Protein AF-A0A7J3Z9X5-F1 (afdb_monomer_lite)

Secondary structure (DSSP, 8-state):
--HHHHHHHHHHHHTT-TTS--HHHHGGGHHHHHHHS------HHHHHHHHHHHHHTT-GGGS-HHHHHHHHHHHHHHHTT-----HHHHHHHHHHHHHHHTTSHHHHHHHHHHHHHHHTT-----HHHHHHHHHHHHHS-GGG---

Radius of gyration: 16.47 Å; chains: 1; bounding box: 34×30×47 Å

Sequence (147 aa):
MNIISLASSLATSIVPNITKINIDAVRDLFPYLLSVMRIERIDQVFIKRLAKKAMRLGVWAKLDPFERSLIYVLRDFLKRAYKVVSRELHTIIAKIYAKVEMYSLRGRAILIGIMVKVRSCRELGTLEELLIEGLQFMNRPIPYRVI

pLDDT: mean 79.19, std 16.63, range [36.47, 96.0]

Structure (mmCIF, N/CA/C/O backbone):
data_AF-A0A7J3Z9X5-F1
#
_entry.id   AF-A0A7J3Z9X5-F1
#
loop_
_atom_site.group_PDB
_atom_site.id
_atom_site.type_symbol
_atom_site.label_atom_id
_atom_site.label_alt_id
_atom_site.label_comp_id
_atom_site.label_asym_id
_atom_site.label_entity_id
_atom_site.label_seq_id
_atom_site.pdbx_PDB_ins_code
_atom_site.Cartn_x
_atom_site.Cartn_y
_atom_site.Cartn_z
_atom_site.occupancy
_atom_site.B_iso_or_equiv
_atom_site.auth_seq_id
_atom_site.auth_comp_id
_atom_site.auth_asym_id
_atom_site.auth_atom_id
_atom_site.pdbx_PDB_model_num
ATOM 1 N N . MET A 1 1 ? -2.944 -16.945 -21.063 1.00 38.22 1 MET A N 1
ATOM 2 C CA . MET A 1 1 ? -3.416 -15.543 -21.150 1.00 38.22 1 MET A CA 1
ATOM 3 C C . MET A 1 1 ? -2.190 -14.658 -21.357 1.00 38.22 1 MET A C 1
ATOM 5 O O . MET A 1 1 ? -1.268 -14.746 -20.557 1.00 38.22 1 MET A O 1
ATOM 9 N N . ASN A 1 2 ? -2.114 -13.925 -22.472 1.00 36.47 2 ASN A N 1
ATOM 10 C CA . ASN A 1 2 ? -0.902 -13.230 -22.934 1.00 36.47 2 ASN A CA 1
ATOM 11 C C . ASN A 1 2 ? -0.531 -12.029 -22.042 1.00 36.47 2 ASN A C 1
ATOM 13 O O . ASN A 1 2 ? -0.977 -10.909 -22.281 1.00 36.47 2 ASN A O 1
ATOM 17 N N . ILE A 1 3 ? 0.346 -12.254 -21.060 1.00 43.94 3 ILE A N 1
ATOM 18 C CA . ILE A 1 3 ? 0.949 -11.220 -20.191 1.00 43.94 3 ILE A CA 1
ATOM 19 C C . ILE A 1 3 ? 1.634 -10.119 -21.030 1.00 43.94 3 ILE A C 1
ATOM 21 O O . ILE A 1 3 ? 1.584 -8.937 -20.694 1.00 43.94 3 ILE A O 1
ATOM 25 N N . ILE A 1 4 ? 2.202 -10.506 -22.176 1.00 43.16 4 ILE A N 1
ATOM 26 C CA . ILE A 1 4 ? 2.936 -9.637 -23.109 1.00 43.16 4 ILE A CA 1
ATOM 27 C C . ILE A 1 4 ? 2.020 -8.568 -23.735 1.00 43.16 4 ILE A C 1
ATOM 29 O O . ILE A 1 4 ? 2.430 -7.423 -23.911 1.00 43.16 4 ILE A O 1
ATOM 33 N N . SER A 1 5 ? 0.762 -8.920 -24.026 1.00 46.09 5 SER A N 1
ATOM 34 C CA . SER A 1 5 ? -0.209 -8.010 -24.652 1.00 46.09 5 SER A CA 1
ATOM 35 C C . SER A 1 5 ? -0.773 -6.985 -23.664 1.00 46.09 5 SER A C 1
ATOM 37 O O . SER A 1 5 ? -1.032 -5.849 -24.057 1.00 46.09 5 SER A O 1
ATOM 39 N N . LEU A 1 6 ? -0.923 -7.351 -22.386 1.00 45.59 6 LEU A N 1
ATOM 40 C CA . LEU A 1 6 ? -1.345 -6.409 -21.348 1.00 45.59 6 LEU A CA 1
ATOM 41 C C . LEU A 1 6 ? -0.241 -5.400 -21.023 1.00 45.59 6 LEU A C 1
ATOM 43 O O . LEU A 1 6 ? -0.512 -4.207 -20.919 1.00 45.59 6 LEU A O 1
ATOM 47 N N . ALA A 1 7 ? 1.013 -5.847 -20.910 1.00 49.88 7 ALA A N 1
ATOM 48 C CA . ALA A 1 7 ? 2.129 -4.977 -20.542 1.00 49.88 7 ALA A CA 1
ATOM 49 C C . ALA A 1 7 ? 2.357 -3.827 -21.544 1.00 49.88 7 ALA A C 1
ATOM 51 O O . ALA A 1 7 ? 2.662 -2.706 -21.130 1.00 49.88 7 ALA A O 1
ATOM 52 N N . SER A 1 8 ? 2.174 -4.074 -22.848 1.00 44.12 8 SER A N 1
ATOM 53 C CA . SER A 1 8 ? 2.328 -3.036 -23.878 1.00 44.12 8 SER A CA 1
ATOM 54 C C . SER A 1 8 ? 1.190 -2.009 -23.847 1.00 44.12 8 SER A C 1
ATOM 56 O O . SER A 1 8 ? 1.459 -0.807 -23.928 1.00 44.12 8 SER A O 1
ATOM 58 N N . SER A 1 9 ? -0.055 -2.459 -23.638 1.00 46.81 9 SER A N 1
ATOM 59 C CA . SER A 1 9 ? -1.239 -1.599 -23.489 1.00 46.81 9 SER A CA 1
ATOM 60 C C . SER A 1 9 ? -1.179 -0.746 -22.216 1.00 46.81 9 SER A C 1
ATOM 62 O O . SER A 1 9 ? -1.594 0.413 -22.211 1.00 46.81 9 SER A O 1
ATOM 64 N N . LEU A 1 10 ? -0.636 -1.299 -21.128 1.00 48.44 10 LEU A N 1
ATOM 65 C CA . LEU A 1 10 ? -0.435 -0.585 -19.869 1.00 48.44 10 LEU A CA 1
ATOM 66 C C . LEU A 1 10 ? 0.645 0.488 -20.007 1.00 48.44 10 LEU A C 1
ATOM 68 O O . LEU A 1 10 ? 0.425 1.631 -19.605 1.00 48.44 10 LEU A O 1
ATOM 72 N N . ALA A 1 11 ? 1.769 0.154 -20.646 1.00 48.22 11 ALA A N 1
ATOM 73 C CA . ALA A 1 11 ? 2.851 1.097 -20.898 1.00 48.22 11 ALA A CA 1
ATOM 74 C C . ALA A 1 11 ? 2.388 2.298 -21.742 1.00 48.22 11 ALA A C 1
ATOM 76 O O . ALA A 1 11 ? 2.658 3.437 -21.375 1.00 48.22 11 ALA A O 1
ATOM 77 N N . THR A 1 12 ? 1.614 2.081 -22.810 1.00 45.56 12 THR A N 1
ATOM 78 C CA . THR A 1 12 ? 1.104 3.182 -23.656 1.00 45.56 12 THR A CA 1
ATOM 79 C C . THR A 1 12 ? 0.111 4.090 -22.926 1.00 45.56 12 THR A C 1
ATOM 81 O O . THR A 1 12 ? 0.124 5.300 -23.143 1.00 45.56 12 THR A O 1
ATOM 84 N N . SER A 1 13 ? -0.695 3.552 -22.003 1.00 45.78 13 SER A N 1
ATOM 85 C CA . SER A 1 13 ? -1.648 4.350 -21.212 1.00 45.78 13 SER A CA 1
ATOM 86 C C . SER A 1 13 ? -0.999 5.225 -20.122 1.00 45.78 13 SER A C 1
ATOM 88 O O . SER A 1 13 ? -1.586 6.219 -19.696 1.00 45.78 13 SER A O 1
ATOM 90 N N . ILE A 1 14 ? 0.217 4.882 -19.674 1.00 49.72 14 ILE A N 1
ATOM 91 C CA . ILE A 1 14 ? 0.919 5.545 -18.556 1.00 49.72 14 ILE A CA 1
ATOM 92 C C . ILE A 1 14 ? 1.886 6.642 -19.052 1.00 49.72 14 ILE A C 1
ATOM 94 O O . ILE A 1 14 ? 2.214 7.573 -18.309 1.00 49.72 14 ILE A O 1
ATOM 98 N N . VAL A 1 15 ? 2.319 6.575 -20.315 1.00 49.31 15 VAL A N 1
ATOM 99 C CA . VAL A 1 15 ? 3.453 7.360 -20.836 1.00 49.31 15 VAL A CA 1
ATOM 100 C C . VAL A 1 15 ? 3.205 8.864 -21.093 1.00 49.31 15 VAL A C 1
ATOM 102 O O . VAL A 1 15 ? 4.193 9.593 -21.028 1.00 49.31 15 VAL A O 1
ATOM 105 N N . PRO A 1 16 ? 1.987 9.440 -21.217 1.00 41.53 16 PRO A N 1
ATOM 106 C CA . PRO A 1 16 ? 1.873 10.903 -21.289 1.00 41.53 16 PRO A CA 1
ATOM 107 C C . PRO A 1 16 ? 1.685 11.596 -19.927 1.00 41.53 16 PRO A C 1
ATOM 109 O O . PRO A 1 16 ? 1.811 12.813 -19.849 1.00 41.53 16 PRO A O 1
ATOM 112 N N . ASN A 1 17 ? 1.367 10.878 -18.840 1.00 40.72 17 ASN A N 1
ATOM 113 C CA . ASN A 1 17 ? 1.115 11.502 -17.532 1.00 40.72 17 ASN A CA 1
ATOM 114 C C . ASN A 1 17 ? 1.342 10.518 -16.370 1.00 40.72 17 ASN A C 1
ATOM 116 O O . ASN A 1 17 ? 0.402 9.985 -15.787 1.00 40.72 17 ASN A O 1
ATOM 120 N N . ILE A 1 18 ? 2.593 10.359 -15.927 1.00 48.94 18 ILE A N 1
ATOM 121 C CA . ILE A 1 18 ? 2.938 9.650 -14.668 1.00 48.94 18 ILE A CA 1
ATOM 122 C C . ILE A 1 18 ? 2.256 10.297 -13.433 1.00 48.94 18 ILE A C 1
ATOM 124 O O . ILE A 1 18 ? 2.162 9.706 -12.356 1.00 48.94 18 ILE A O 1
ATOM 128 N N . THR A 1 19 ? 1.714 11.509 -13.579 1.00 40.16 19 THR A N 1
ATOM 129 C CA . THR A 1 19 ? 0.857 12.188 -12.595 1.00 40.16 19 THR A CA 1
ATOM 130 C C . THR A 1 19 ? -0.552 11.587 -12.484 1.00 40.16 19 THR A C 1
ATOM 132 O O . THR A 1 19 ? -1.159 11.691 -11.414 1.00 40.16 19 THR A O 1
ATOM 135 N N . LYS A 1 20 ? -1.058 10.912 -13.525 1.00 46.78 20 LYS A N 1
ATOM 136 C CA . LYS A 1 20 ? -2.365 10.237 -13.569 1.00 46.78 20 LYS A CA 1
ATOM 137 C C . LYS A 1 20 ? -2.176 8.736 -13.790 1.00 46.78 20 LYS A C 1
ATOM 139 O O . LYS A 1 20 ? -2.515 8.198 -14.836 1.00 46.78 20 LYS A O 1
ATOM 144 N N . ILE A 1 21 ? -1.658 8.049 -12.776 1.00 54.34 21 ILE A N 1
ATOM 145 C CA . ILE A 1 21 ? -1.706 6.586 -12.752 1.00 54.34 21 ILE A CA 1
ATOM 146 C C . ILE A 1 21 ? -3.181 6.171 -12.732 1.00 54.34 21 ILE A C 1
ATOM 148 O O . ILE A 1 21 ? -3.890 6.450 -11.760 1.00 54.34 21 ILE A O 1
ATOM 152 N N . ASN A 1 22 ? -3.642 5.544 -13.813 1.00 55.81 22 ASN A N 1
ATOM 153 C CA . ASN A 1 22 ? -4.962 4.938 -13.864 1.00 55.81 22 ASN A CA 1
ATOM 154 C C . ASN A 1 22 ? -4.958 3.713 -12.933 1.00 55.81 22 ASN A C 1
ATOM 156 O O . ASN A 1 22 ? -4.254 2.740 -13.194 1.00 55.81 22 ASN A O 1
ATOM 160 N N . ILE A 1 23 ? -5.697 3.779 -11.821 1.00 53.75 23 ILE A N 1
ATOM 161 C CA . ILE A 1 23 ? -5.747 2.701 -10.818 1.00 53.75 23 ILE A CA 1
ATOM 162 C C . ILE A 1 23 ? -6.200 1.382 -11.456 1.00 53.75 23 ILE A C 1
ATOM 164 O O . ILE A 1 23 ? -5.701 0.325 -11.076 1.00 53.75 23 ILE A O 1
ATOM 168 N N . ASP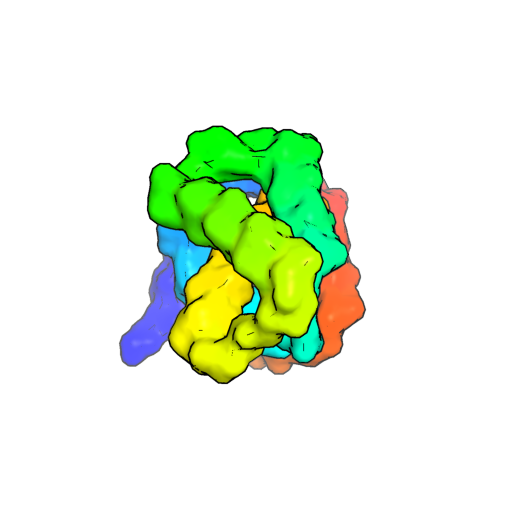 A 1 24 ? -7.091 1.438 -12.447 1.00 53.66 24 ASP A N 1
ATOM 169 C CA . ASP A 1 24 ? -7.622 0.240 -13.098 1.00 53.66 24 ASP A CA 1
ATOM 170 C C . ASP A 1 24 ? -6.580 -0.458 -13.974 1.00 53.66 24 ASP A C 1
ATOM 172 O O . ASP A 1 24 ? -6.529 -1.682 -13.996 1.00 53.66 24 ASP A O 1
ATOM 176 N N . ALA A 1 25 ? -5.676 0.308 -14.588 1.00 56.81 25 ALA A N 1
ATOM 177 C CA . ALA A 1 25 ? -4.536 -0.213 -15.341 1.00 56.81 25 ALA A CA 1
ATOM 178 C C . ALA A 1 25 ? -3.509 -0.910 -14.420 1.00 56.81 25 ALA A C 1
ATOM 180 O O . ALA A 1 25 ? -2.808 -1.839 -14.802 1.00 56.81 25 ALA A O 1
ATOM 181 N N . VAL A 1 26 ? -3.420 -0.482 -13.162 1.00 61.22 26 VAL A N 1
ATOM 182 C CA . VAL A 1 26 ? -2.409 -0.969 -12.212 1.00 61.22 26 VAL A CA 1
ATOM 183 C C . VAL A 1 26 ? -2.955 -2.039 -11.260 1.00 61.22 26 VAL A C 1
ATOM 185 O O . VAL A 1 26 ? -2.212 -2.621 -10.468 1.00 61.22 26 VAL A O 1
ATOM 188 N N . ARG A 1 27 ? -4.245 -2.368 -11.371 1.00 62.41 27 ARG A N 1
ATOM 189 C CA . ARG A 1 27 ? -4.899 -3.407 -10.570 1.00 62.41 27 ARG A CA 1
ATOM 190 C C . ARG A 1 27 ? -4.182 -4.756 -10.679 1.00 62.41 27 ARG A C 1
ATOM 192 O O . ARG A 1 27 ? -4.026 -5.437 -9.668 1.00 62.41 27 ARG A O 1
ATOM 199 N N . ASP A 1 28 ? -3.667 -5.085 -11.860 1.00 65.69 28 ASP A N 1
ATOM 200 C CA . ASP A 1 28 ? -2.936 -6.333 -12.117 1.00 65.69 28 ASP A CA 1
ATOM 201 C C . ASP A 1 28 ? -1.554 -6.370 -11.450 1.00 65.69 28 ASP A C 1
ATOM 203 O O . ASP A 1 28 ? -0.984 -7.439 -11.234 1.00 65.69 28 ASP A O 1
ATOM 207 N N . LEU A 1 29 ? -1.025 -5.207 -11.058 1.00 67.44 29 LEU A N 1
ATOM 208 C CA . LEU A 1 29 ? 0.249 -5.081 -10.352 1.00 67.44 29 LEU A CA 1
ATOM 209 C C . LEU A 1 29 ? 0.092 -5.089 -8.825 1.00 67.44 29 LEU A C 1
ATOM 211 O O . LEU A 1 29 ? 1.086 -5.203 -8.104 1.00 67.44 29 LEU A O 1
ATOM 215 N N . PHE A 1 30 ? -1.141 -5.018 -8.307 1.00 67.44 30 PHE A N 1
ATOM 216 C CA . PHE A 1 30 ? -1.410 -5.093 -6.868 1.00 67.44 30 PHE A CA 1
ATOM 217 C C . PHE A 1 30 ? -0.833 -6.331 -6.181 1.00 67.44 30 PHE A C 1
ATOM 219 O O . PHE A 1 30 ? -0.257 -6.158 -5.106 1.00 67.44 30 PHE A O 1
ATOM 226 N N . PRO A 1 31 ? -0.926 -7.553 -6.738 1.00 69.81 31 PRO A N 1
ATOM 227 C CA . PRO A 1 31 ? -0.349 -8.731 -6.096 1.00 69.81 31 PRO A CA 1
ATOM 228 C C . PRO A 1 31 ? 1.159 -8.590 -5.857 1.00 69.81 31 PRO A C 1
ATOM 230 O O . PRO A 1 31 ? 1.644 -8.926 -4.779 1.00 69.81 31 PRO A O 1
ATOM 233 N N . TYR A 1 32 ? 1.883 -8.015 -6.821 1.00 70.50 32 TYR A N 1
ATOM 234 C CA . TYR A 1 32 ? 3.324 -7.772 -6.726 1.00 70.50 32 TYR A CA 1
ATOM 235 C C . TYR A 1 32 ? 3.656 -6.657 -5.735 1.00 70.50 32 TYR A C 1
ATOM 237 O O . TYR A 1 32 ? 4.612 -6.736 -4.969 1.00 70.50 32 TYR A O 1
ATOM 245 N N . LEU A 1 33 ? 2.829 -5.614 -5.696 1.00 71.81 33 LEU A N 1
ATOM 246 C CA . LEU A 1 33 ? 2.996 -4.540 -4.728 1.00 71.81 33 LEU A CA 1
ATOM 247 C C . LEU A 1 33 ? 2.800 -5.054 -3.291 1.00 71.81 33 LEU A C 1
ATOM 249 O O . LEU A 1 33 ? 3.546 -4.681 -2.389 1.00 71.81 33 LEU A O 1
ATOM 253 N N . LEU A 1 34 ? 1.831 -5.951 -3.094 1.00 74.06 34 LEU A N 1
ATOM 254 C CA . LEU A 1 34 ? 1.549 -6.606 -1.817 1.00 74.06 34 LEU A CA 1
ATOM 255 C C . LEU A 1 34 ? 2.621 -7.622 -1.410 1.00 74.06 34 LEU A C 1
ATOM 257 O O . LEU A 1 34 ? 2.905 -7.749 -0.219 1.00 74.06 34 LEU A O 1
ATOM 261 N N . SER A 1 35 ? 3.232 -8.333 -2.364 1.00 73.75 35 SER A N 1
ATOM 262 C CA . SER A 1 35 ? 4.322 -9.266 -2.059 1.00 73.75 35 SER A CA 1
ATOM 263 C C . SER A 1 35 ? 5.573 -8.539 -1.571 1.00 73.75 35 SER A C 1
ATOM 265 O O . SER A 1 35 ? 6.275 -9.049 -0.701 1.00 7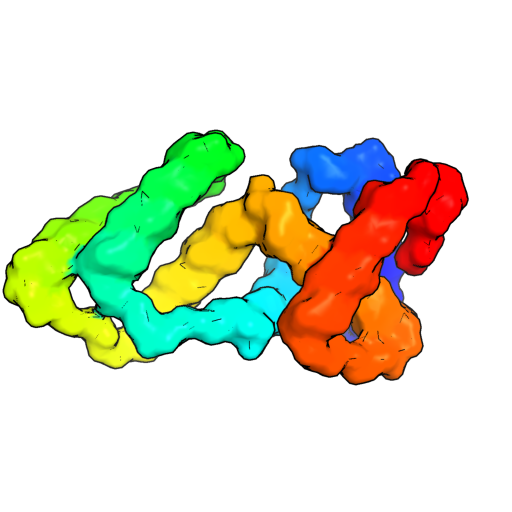3.75 35 SER A O 1
ATOM 267 N N . VAL A 1 36 ? 5.826 -7.340 -2.101 1.00 72.12 36 VAL A N 1
ATOM 268 C CA . VAL A 1 36 ? 6.985 -6.516 -1.741 1.00 72.12 36 VAL A CA 1
ATOM 269 C C . VAL A 1 36 ? 6.708 -5.666 -0.493 1.00 72.12 36 VAL A C 1
ATOM 271 O O . VAL A 1 36 ? 7.582 -5.508 0.356 1.00 72.12 36 VAL A O 1
ATOM 274 N N . MET A 1 37 ? 5.492 -5.135 -0.335 1.00 71.81 37 MET A N 1
ATOM 275 C CA . MET A 1 37 ? 5.097 -4.326 0.824 1.00 71.81 37 MET A CA 1
ATOM 276 C C . MET A 1 37 ? 4.235 -5.120 1.797 1.00 71.81 37 MET A C 1
ATOM 278 O O . MET A 1 37 ? 3.046 -4.853 1.989 1.00 71.81 37 MET A O 1
ATOM 282 N N . ARG A 1 38 ? 4.874 -6.104 2.433 1.00 72.88 38 ARG A N 1
ATOM 283 C CA . ARG A 1 38 ? 4.253 -6.900 3.488 1.00 72.88 38 ARG A CA 1
ATOM 284 C C . ARG A 1 38 ? 3.871 -6.022 4.676 1.00 72.88 38 ARG A C 1
ATOM 286 O O . ARG A 1 38 ? 4.688 -5.285 5.222 1.00 72.88 38 ARG A O 1
ATOM 293 N N . ILE A 1 39 ? 2.617 -6.144 5.095 1.00 80.62 39 ILE A N 1
ATOM 294 C CA . ILE A 1 39 ? 2.135 -5.566 6.346 1.00 80.62 39 ILE A CA 1
ATOM 295 C C . ILE A 1 39 ? 2.385 -6.598 7.439 1.00 80.62 39 ILE A C 1
ATOM 297 O O . ILE A 1 39 ? 1.712 -7.621 7.490 1.00 80.62 39 ILE A O 1
ATOM 301 N N . GLU A 1 40 ? 3.355 -6.331 8.309 1.00 73.25 40 GLU A N 1
ATOM 302 C CA . GLU A 1 40 ? 3.690 -7.236 9.416 1.00 73.25 40 GLU A CA 1
ATOM 303 C C . GLU A 1 40 ? 2.598 -7.264 10.487 1.00 73.25 40 GLU A C 1
ATOM 305 O O . GLU A 1 40 ? 2.288 -8.310 11.055 1.00 73.25 40 GLU A O 1
ATOM 310 N N . ARG A 1 41 ? 1.998 -6.104 10.778 1.00 83.19 41 ARG A N 1
ATOM 311 C CA . ARG A 1 41 ? 0.991 -5.978 11.829 1.00 83.19 41 ARG A CA 1
ATOM 312 C C . ARG A 1 41 ? 0.019 -4.841 11.557 1.00 83.19 41 ARG A C 1
ATOM 314 O O . ARG A 1 41 ? 0.412 -3.712 11.274 1.00 83.19 41 ARG A O 1
ATOM 321 N N . ILE A 1 42 ? -1.263 -5.145 11.733 1.00 87.62 42 ILE A N 1
ATOM 322 C CA . ILE A 1 42 ? -2.351 -4.171 11.688 1.00 87.62 42 ILE A CA 1
ATOM 323 C C . ILE A 1 42 ? -2.708 -3.798 13.125 1.00 87.62 42 ILE A C 1
ATOM 325 O O . ILE A 1 42 ? -3.448 -4.507 13.806 1.00 87.62 42 ILE A O 1
ATOM 329 N N . ASP A 1 43 ? -2.145 -2.690 13.598 1.00 91.62 43 ASP A N 1
ATOM 330 C CA . ASP A 1 43 ? -2.442 -2.103 14.901 1.00 91.62 43 ASP A CA 1
ATOM 331 C C . ASP A 1 43 ? -3.013 -0.681 14.769 1.00 91.62 43 ASP A C 1
ATOM 333 O O . ASP A 1 43 ? -3.133 -0.111 13.677 1.00 91.62 43 ASP A O 1
ATOM 337 N N . GLN A 1 44 ? -3.414 -0.096 15.899 1.00 93.19 44 GLN A N 1
ATOM 338 C CA . GLN A 1 44 ? -4.005 1.240 15.908 1.00 93.19 44 GLN A CA 1
ATOM 339 C C . GLN A 1 44 ? -3.048 2.290 15.315 1.00 93.19 44 GLN A C 1
ATOM 341 O O . GLN A 1 44 ? -3.481 3.240 14.657 1.00 93.19 44 GLN A O 1
ATOM 346 N N . VAL A 1 45 ? -1.744 2.127 15.549 1.00 92.56 45 VAL A N 1
ATOM 347 C CA . VAL A 1 45 ? -0.704 3.046 15.080 1.00 92.56 45 VAL A CA 1
ATOM 348 C C . VAL A 1 45 ? -0.580 2.969 13.559 1.00 92.56 45 VAL A C 1
ATOM 350 O O . VAL A 1 45 ? -0.485 4.004 12.897 1.00 92.56 45 VAL A O 1
ATOM 353 N N . PHE A 1 46 ? -0.622 1.769 12.987 1.00 92.94 46 PHE A N 1
ATOM 354 C CA . PHE A 1 46 ? -0.643 1.525 11.551 1.00 92.94 46 PHE A CA 1
ATOM 355 C C . PHE A 1 46 ? -1.867 2.169 10.896 1.00 92.94 46 PHE A C 1
ATOM 357 O O . PHE A 1 46 ? -1.701 2.984 9.991 1.00 92.94 46 PHE A O 1
ATOM 364 N N . ILE A 1 47 ? -3.080 1.905 11.397 1.00 95.06 47 ILE A N 1
ATOM 365 C CA . ILE A 1 47 ? -4.314 2.469 10.820 1.00 95.06 47 ILE A CA 1
ATOM 366 C C . ILE A 1 47 ? -4.320 4.004 10.895 1.00 95.06 47 ILE A C 1
ATOM 368 O O . ILE A 1 47 ? -4.664 4.675 9.919 1.00 95.06 47 ILE A O 1
ATOM 372 N N . LYS A 1 48 ? -3.860 4.595 12.008 1.00 94.69 48 LYS A N 1
ATOM 373 C CA . LYS A 1 48 ? -3.701 6.058 12.121 1.00 94.69 48 LYS A CA 1
ATOM 374 C C . LYS A 1 48 ? -2.688 6.609 11.115 1.00 94.69 48 LYS A C 1
ATOM 376 O O . LYS A 1 48 ? -2.940 7.656 10.517 1.00 94.69 48 LYS A O 1
ATOM 381 N N . ARG A 1 49 ? -1.549 5.934 10.926 1.00 93.81 49 ARG A N 1
ATOM 382 C CA . ARG A 1 49 ? -0.528 6.326 9.939 1.00 93.81 49 ARG A CA 1
ATOM 383 C C . ARG A 1 49 ? -1.062 6.229 8.514 1.00 93.81 49 ARG A C 1
ATOM 385 O O . ARG A 1 49 ? -0.852 7.164 7.746 1.00 93.81 49 ARG A O 1
ATOM 392 N N . LEU A 1 50 ? -1.784 5.160 8.187 1.00 93.88 50 LEU A N 1
ATOM 393 C CA . LEU A 1 50 ? -2.446 4.977 6.898 1.00 93.88 50 LEU A CA 1
ATOM 394 C C . LEU A 1 50 ? -3.421 6.126 6.613 1.00 93.88 50 LEU A C 1
ATOM 396 O O . LEU A 1 50 ? -3.302 6.775 5.576 1.00 93.88 50 LEU A O 1
ATOM 400 N N . ALA A 1 51 ? -4.314 6.440 7.556 1.00 94.69 51 ALA A N 1
ATOM 401 C CA . ALA A 1 51 ? -5.272 7.537 7.410 1.00 94.69 51 ALA A CA 1
ATOM 402 C C . ALA A 1 51 ? -4.574 8.891 7.197 1.00 94.69 51 ALA A C 1
ATOM 404 O O . ALA A 1 51 ? -4.861 9.598 6.231 1.00 94.69 51 ALA A O 1
ATOM 405 N N . LYS A 1 52 ? -3.591 9.226 8.047 1.00 95.25 52 LYS A N 1
ATOM 406 C CA . LYS A 1 52 ? -2.803 10.464 7.912 1.00 95.25 52 LYS A CA 1
ATOM 407 C C . LYS A 1 52 ? -2.077 10.537 6.570 1.00 95.25 52 LYS A C 1
ATOM 409 O O . LYS A 1 52 ? -2.054 11.589 5.937 1.00 95.25 52 LYS A O 1
ATOM 414 N N . LYS A 1 53 ? -1.487 9.426 6.125 1.00 93.31 53 LYS A N 1
ATOM 415 C CA . LYS A 1 53 ? -0.788 9.348 4.841 1.00 93.31 53 LYS A CA 1
ATOM 416 C C . LYS A 1 53 ? -1.747 9.568 3.674 1.00 93.31 53 LYS A C 1
ATOM 418 O O . LYS A 1 53 ? -1.432 10.363 2.794 1.00 93.31 53 LYS A O 1
ATOM 423 N N . ALA A 1 54 ? -2.912 8.925 3.693 1.00 93.88 54 ALA A N 1
ATOM 424 C CA . ALA A 1 54 ? -3.944 9.093 2.676 1.00 93.88 54 ALA A CA 1
ATOM 425 C C . ALA A 1 54 ? -4.448 10.543 2.594 1.00 93.88 54 ALA A C 1
ATOM 427 O O . ALA A 1 54 ? -4.614 11.065 1.493 1.00 93.88 54 ALA A O 1
ATOM 428 N N . MET A 1 55 ? -4.632 11.213 3.736 1.00 94.25 55 MET A N 1
ATOM 429 C CA . MET A 1 55 ? -4.991 12.637 3.784 1.00 94.25 55 MET A CA 1
ATOM 430 C C . MET A 1 55 ? -3.878 13.521 3.210 1.00 94.25 55 MET A C 1
ATOM 432 O O . MET A 1 55 ? -4.139 14.319 2.317 1.00 94.25 55 MET A O 1
ATOM 436 N N . ARG A 1 56 ? -2.625 13.332 3.651 1.00 94.12 56 ARG A N 1
ATOM 437 C CA . ARG A 1 56 ? -1.466 14.114 3.179 1.00 94.12 56 ARG A CA 1
ATOM 438 C C . ARG A 1 56 ? -1.233 13.985 1.674 1.00 94.12 56 ARG A C 1
ATOM 440 O O . ARG A 1 56 ? -0.823 14.943 1.036 1.00 94.12 56 ARG A O 1
ATOM 447 N N . LEU A 1 57 ? -1.468 12.800 1.113 1.00 89.88 57 LEU A N 1
ATOM 448 C CA . LEU A 1 57 ? -1.332 12.546 -0.324 1.00 89.88 57 LEU A CA 1
ATOM 449 C C . LEU A 1 57 ? -2.577 12.971 -1.131 1.00 89.88 57 LEU A C 1
ATOM 451 O O . LEU A 1 57 ? -2.610 12.759 -2.341 1.00 89.88 57 LEU A O 1
ATOM 455 N N . GLY A 1 58 ? -3.619 13.516 -0.488 1.00 89.19 58 GLY A N 1
ATOM 456 C CA . GLY A 1 58 ? -4.879 13.888 -1.145 1.00 89.19 58 GLY A CA 1
ATOM 457 C C . GLY A 1 58 ? -5.690 12.697 -1.676 1.00 89.19 58 GLY A C 1
ATOM 458 O O . GLY A 1 58 ? -6.597 12.866 -2.488 1.00 89.19 58 GLY A O 1
ATOM 459 N N . VAL A 1 59 ? -5.367 11.475 -1.243 1.00 90.44 59 VAL A N 1
ATOM 460 C CA . VAL A 1 59 ? -6.006 10.223 -1.694 1.00 90.44 59 VAL A CA 1
ATOM 461 C C . VAL A 1 59 ? -7.254 9.912 -0.889 1.00 90.44 59 VAL A C 1
ATOM 463 O O . VAL A 1 59 ? -8.105 9.169 -1.355 1.00 90.44 59 VAL A O 1
ATOM 466 N N . TRP A 1 60 ? -7.399 10.497 0.302 1.00 92.62 60 TRP A N 1
ATOM 467 C CA . TRP A 1 60 ? -8.545 10.246 1.174 1.00 92.62 60 TRP A CA 1
ATOM 468 C C . TRP A 1 60 ? -9.892 10.422 0.458 1.00 92.62 60 TRP A C 1
ATOM 470 O O . TRP A 1 60 ? -10.763 9.570 0.578 1.00 92.62 60 TRP A O 1
ATOM 480 N N . ALA A 1 61 ? -10.034 11.476 -0.352 1.00 89.38 61 ALA A N 1
ATOM 481 C CA . ALA A 1 61 ? -11.244 11.737 -1.136 1.00 89.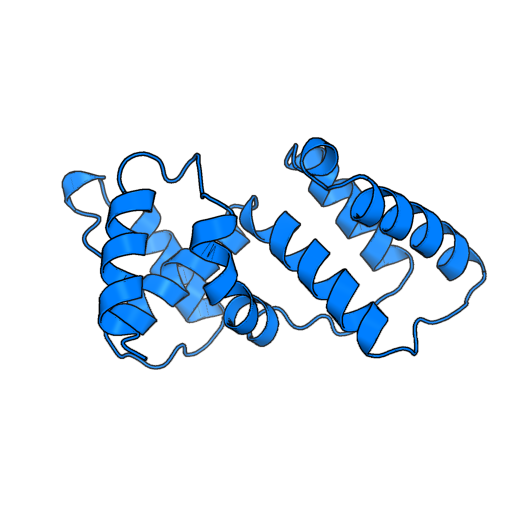38 61 ALA A CA 1
ATOM 482 C C . ALA A 1 61 ? -11.460 10.751 -2.304 1.00 89.38 61 ALA A C 1
ATOM 484 O O . ALA A 1 61 ? -12.565 10.660 -2.826 1.00 89.38 61 ALA A O 1
ATOM 485 N N . LYS A 1 62 ? -10.416 10.017 -2.711 1.00 87.75 62 LYS A N 1
ATOM 486 C CA . LYS A 1 62 ? -10.441 9.005 -3.782 1.00 87.75 62 LYS A CA 1
ATOM 487 C C . LYS A 1 62 ? -10.678 7.585 -3.262 1.00 87.75 62 LYS A C 1
ATOM 489 O O . LYS A 1 62 ? -10.840 6.663 -4.061 1.00 87.75 62 LYS A O 1
ATOM 494 N N . LEU A 1 63 ? -10.645 7.390 -1.944 1.00 90.00 63 LEU A N 1
ATOM 495 C CA . LEU A 1 63 ? -11.066 6.138 -1.328 1.00 90.00 63 LEU A CA 1
ATOM 496 C C . LEU A 1 63 ? -12.592 6.046 -1.383 1.00 90.00 63 LEU A C 1
ATOM 498 O O . LEU A 1 63 ? -13.301 7.034 -1.152 1.00 90.00 63 LEU A O 1
ATOM 502 N N . ASP A 1 64 ? -13.105 4.859 -1.678 1.00 92.00 64 ASP A N 1
ATOM 503 C CA . ASP A 1 64 ? -14.546 4.650 -1.704 1.00 92.00 64 ASP A CA 1
ATOM 504 C C . ASP A 1 64 ? -15.145 4.800 -0.279 1.00 92.00 64 ASP A C 1
ATOM 506 O O . ASP A 1 64 ? -14.414 4.864 0.724 1.00 92.00 64 ASP A O 1
ATOM 510 N N . PRO A 1 65 ? -16.473 4.976 -0.145 1.00 94.06 65 PRO A N 1
ATOM 511 C CA . PRO A 1 65 ? -17.100 5.125 1.168 1.00 94.06 65 PRO A CA 1
ATOM 512 C C . PRO A 1 65 ? -16.834 3.937 2.104 1.00 94.06 65 PRO A C 1
ATOM 514 O O . PRO A 1 65 ? -16.648 4.138 3.307 1.00 94.06 65 PRO A O 1
ATOM 517 N N . PHE A 1 66 ? -16.760 2.721 1.557 1.00 94.38 66 PHE A N 1
ATOM 518 C CA . PHE A 1 66 ? -16.515 1.502 2.319 1.00 94.38 66 PHE A CA 1
ATOM 519 C C . PHE A 1 66 ? -15.102 1.499 2.919 1.00 94.38 66 PHE A C 1
ATOM 521 O O . PHE A 1 66 ? -14.956 1.385 4.133 1.00 94.38 66 PHE A O 1
ATOM 528 N N . GLU A 1 67 ? -14.070 1.737 2.113 1.00 94.88 67 GLU A N 1
ATOM 529 C CA . GLU A 1 67 ? -12.666 1.846 2.511 1.00 94.88 67 GLU A CA 1
ATOM 530 C C . GLU A 1 67 ? -12.480 2.901 3.611 1.00 94.88 67 GLU A C 1
ATOM 532 O O . GLU A 1 67 ? -11.822 2.646 4.623 1.00 94.88 67 GLU A O 1
ATOM 537 N N . ARG A 1 68 ? -13.101 4.080 3.457 1.00 95.75 68 ARG A N 1
ATOM 538 C CA . ARG A 1 68 ? -13.048 5.149 4.471 1.00 95.75 68 ARG A CA 1
ATOM 539 C C . ARG A 1 68 ? -13.712 4.731 5.776 1.00 95.75 68 ARG A C 1
ATOM 541 O O . ARG A 1 68 ? -13.125 4.918 6.844 1.00 95.75 68 ARG A O 1
ATOM 548 N N . SER A 1 69 ? -14.917 4.166 5.697 1.00 95.81 69 SER A N 1
ATOM 549 C CA . SER A 1 69 ? -15.650 3.696 6.875 1.00 95.81 69 SER A CA 1
ATOM 550 C C . SER A 1 69 ? -14.871 2.609 7.619 1.00 95.81 69 SER A C 1
ATOM 552 O O . SER A 1 69 ? -14.731 2.680 8.839 1.00 95.81 69 SER A O 1
ATOM 554 N N . LEU A 1 70 ? -14.249 1.682 6.887 1.00 96.00 70 LEU A N 1
ATOM 555 C CA . LEU A 1 70 ? -13.456 0.601 7.449 1.00 96.00 70 LEU A CA 1
ATOM 556 C C . LEU A 1 70 ? -12.247 1.133 8.224 1.00 96.00 70 LEU A C 1
ATOM 558 O O . LEU A 1 70 ? -11.995 0.692 9.343 1.00 96.00 70 LEU A O 1
ATOM 562 N N . ILE A 1 71 ? -11.529 2.123 7.681 1.00 95.31 71 ILE A N 1
ATOM 563 C CA . ILE A 1 71 ? -10.412 2.773 8.385 1.00 95.31 71 ILE A CA 1
ATOM 564 C C . ILE A 1 71 ? -10.886 3.404 9.703 1.00 95.31 71 ILE A C 1
ATOM 566 O O . ILE A 1 71 ? -10.210 3.256 10.725 1.00 95.31 71 ILE A O 1
ATOM 570 N N . TYR A 1 72 ? -12.033 4.094 9.707 1.00 93.81 72 TYR A N 1
ATOM 571 C CA . TYR A 1 72 ? -12.583 4.696 10.927 1.00 93.81 72 TYR A CA 1
ATOM 572 C C . TYR A 1 72 ? -12.986 3.646 11.964 1.00 93.81 72 TYR A C 1
ATOM 574 O O . TYR A 1 72 ? -12.562 3.741 13.116 1.00 93.81 72 TYR A O 1
ATOM 582 N N . VAL A 1 73 ? -13.738 2.625 11.550 1.00 94.56 73 VAL A N 1
ATOM 583 C CA . VAL A 1 73 ? -14.192 1.544 12.435 1.00 94.56 73 VAL A CA 1
ATOM 584 C C . VAL A 1 73 ? -12.998 0.805 13.036 1.00 94.56 73 VAL A C 1
ATOM 586 O O . VAL A 1 73 ? -12.938 0.608 14.248 1.00 94.56 73 VAL A O 1
ATOM 589 N N . LEU A 1 74 ? -11.996 0.461 12.222 1.00 93.75 74 LEU A N 1
ATOM 590 C CA . LEU A 1 74 ? -10.795 -0.228 12.696 1.00 93.75 74 LEU A CA 1
ATOM 591 C C . LEU A 1 74 ? -9.979 0.616 13.669 1.00 93.75 74 LEU A C 1
ATOM 593 O O . LEU A 1 74 ? -9.446 0.087 14.642 1.00 93.75 74 LEU A O 1
ATOM 597 N N . ARG A 1 75 ? -9.879 1.929 13.441 1.00 91.56 75 ARG A N 1
ATOM 598 C CA . ARG A 1 75 ? -9.168 2.834 14.351 1.00 91.56 75 ARG A CA 1
ATOM 599 C C . ARG A 1 75 ? -9.761 2.793 15.760 1.00 91.56 75 ARG A C 1
ATOM 601 O O . ARG A 1 75 ? -9.004 2.818 16.737 1.00 91.56 75 ARG A O 1
ATOM 608 N N . ASP A 1 76 ? -11.085 2.747 15.853 1.00 91.00 76 ASP A N 1
ATOM 609 C CA . ASP A 1 76 ? -11.806 2.776 17.123 1.00 91.00 76 ASP A CA 1
ATOM 610 C C . ASP A 1 76 ? -11.873 1.378 17.760 1.00 91.00 76 ASP A C 1
ATOM 612 O O . ASP A 1 76 ? -11.661 1.245 18.965 1.00 91.00 76 ASP A O 1
ATOM 616 N N . PHE A 1 77 ? -12.033 0.325 16.954 1.00 92.62 77 PHE A N 1
ATOM 617 C CA . PHE A 1 77 ? -11.932 -1.072 17.388 1.00 92.62 77 PHE A CA 1
ATOM 618 C C . PHE A 1 77 ? -10.560 -1.377 18.010 1.00 92.62 77 PHE A C 1
ATOM 620 O O . PHE A 1 77 ? -10.472 -1.842 19.145 1.00 92.62 77 PHE A O 1
ATOM 627 N N . LEU A 1 78 ? -9.469 -1.025 17.323 1.00 92.38 78 LEU A N 1
ATOM 628 C CA . LEU A 1 78 ? -8.100 -1.268 17.794 1.00 92.38 78 LEU A CA 1
ATOM 629 C C . LEU A 1 78 ? -7.717 -0.406 19.008 1.00 92.38 78 LEU A C 1
ATOM 631 O O . LEU A 1 78 ? -6.792 -0.756 19.738 1.00 92.38 78 LEU A O 1
ATOM 635 N N . LYS A 1 79 ? -8.427 0.704 19.265 1.00 90.19 79 LYS A N 1
ATOM 636 C CA . LYS A 1 79 ? -8.237 1.517 20.481 1.00 90.19 79 LYS A CA 1
ATOM 637 C C . LYS A 1 79 ? -8.566 0.727 21.750 1.00 90.19 79 LYS A C 1
ATOM 639 O O . LYS A 1 79 ? -7.985 0.995 22.793 1.00 90.19 79 LYS A O 1
ATOM 644 N N . ARG A 1 80 ? -9.472 -0.250 21.659 1.00 88.06 80 ARG A N 1
ATOM 645 C CA . ARG A 1 80 ? -9.901 -1.107 22.775 1.00 88.06 80 ARG A CA 1
ATOM 646 C C . ARG A 1 80 ? -8.992 -2.335 22.970 1.00 88.06 80 ARG A C 1
ATOM 648 O O . ARG A 1 80 ? -9.427 -3.325 23.537 1.00 88.06 80 ARG A O 1
ATOM 655 N N . ALA A 1 81 ? -7.754 -2.283 22.467 1.00 81.50 81 ALA A N 1
ATOM 656 C CA . ALA A 1 81 ? -6.754 -3.358 22.515 1.00 81.50 81 ALA A CA 1
ATOM 657 C C . ALA A 1 81 ? -7.128 -4.667 21.785 1.00 81.50 81 ALA A C 1
ATOM 659 O O . ALA A 1 81 ? -6.421 -5.670 21.909 1.00 81.50 81 ALA A O 1
ATOM 660 N N . TYR A 1 82 ? -8.182 -4.659 20.963 1.00 85.44 82 TYR A N 1
ATOM 661 C CA . TYR A 1 82 ? -8.496 -5.780 20.081 1.00 85.44 82 TYR A CA 1
ATOM 662 C C . TYR A 1 82 ? -7.452 -5.946 18.969 1.00 85.44 82 TYR A C 1
ATOM 664 O O . TYR A 1 82 ? -6.710 -5.021 18.632 1.00 85.44 82 TYR A O 1
ATOM 672 N N . LYS A 1 83 ? -7.404 -7.144 18.377 1.00 87.31 83 LYS A N 1
ATOM 673 C CA . LYS A 1 83 ? -6.504 -7.492 17.270 1.00 87.31 83 LYS A CA 1
ATOM 674 C C . LYS A 1 83 ? -7.312 -7.963 16.067 1.00 87.31 83 LYS A C 1
ATOM 676 O O . LYS A 1 83 ? -8.316 -8.653 16.222 1.00 87.31 83 LYS A O 1
ATOM 681 N N . VAL A 1 84 ? -6.851 -7.621 14.867 1.00 86.44 84 VAL A N 1
ATOM 682 C CA . VAL A 1 84 ? -7.414 -8.166 13.627 1.00 86.44 84 VAL A CA 1
ATOM 683 C C . VAL A 1 84 ? -6.826 -9.555 13.388 1.00 86.44 84 VAL A C 1
ATOM 685 O O . VAL A 1 84 ? -5.635 -9.675 13.102 1.00 86.44 84 VAL A O 1
ATOM 688 N N . VAL A 1 85 ? -7.665 -10.586 13.501 1.00 85.88 85 VAL A N 1
ATOM 689 C CA . VAL A 1 85 ? -7.271 -11.992 13.282 1.00 85.88 85 VAL A CA 1
ATOM 690 C C . VAL A 1 85 ? -7.678 -12.496 11.888 1.00 85.88 85 VAL A C 1
ATOM 692 O O . VAL A 1 85 ? -6.965 -13.305 11.307 1.00 85.88 85 VAL A O 1
ATOM 695 N N . SER A 1 86 ? -8.781 -11.994 11.316 1.00 89.25 86 SER A N 1
ATOM 696 C CA . SER A 1 86 ? -9.287 -12.445 10.005 1.00 89.25 86 SER A CA 1
ATOM 697 C C . SER A 1 86 ? -8.311 -12.141 8.864 1.00 89.25 86 SER A C 1
ATOM 699 O O . SER A 1 86 ? -7.926 -10.990 8.641 1.00 89.25 86 SER A O 1
ATOM 701 N N . ARG A 1 87 ? -7.971 -13.176 8.090 1.00 87.56 87 ARG A N 1
ATOM 702 C CA . ARG A 1 87 ? -7.084 -13.092 6.920 1.00 87.56 87 ARG A CA 1
ATOM 703 C C . ARG A 1 87 ? -7.684 -12.244 5.798 1.00 87.56 87 ARG A C 1
ATOM 705 O O . ARG A 1 87 ? -6.971 -11.523 5.097 1.00 87.56 87 ARG A O 1
ATOM 712 N N . GLU A 1 88 ? -8.996 -12.310 5.639 1.00 89.12 88 GLU A N 1
ATOM 713 C CA . GLU A 1 88 ? -9.766 -11.547 4.661 1.00 89.12 88 GLU A CA 1
ATOM 714 C C . GLU A 1 88 ? -9.647 -10.058 4.973 1.00 89.12 88 GLU A C 1
ATOM 716 O O . GLU A 1 88 ? -9.320 -9.258 4.096 1.00 89.12 88 GLU A O 1
ATOM 721 N N . LEU A 1 89 ? -9.811 -9.691 6.246 1.00 90.25 89 LEU A N 1
ATOM 722 C CA . LEU A 1 89 ? -9.684 -8.310 6.690 1.00 90.25 89 LEU A CA 1
ATOM 723 C C . LEU A 1 89 ? -8.250 -7.786 6.527 1.00 90.25 89 LEU A C 1
ATOM 725 O O . LEU A 1 89 ? -8.063 -6.663 6.059 1.00 90.25 89 LEU A O 1
ATOM 729 N N . HIS A 1 90 ? -7.236 -8.612 6.812 1.00 89.38 90 HIS A N 1
ATOM 730 C CA . HIS A 1 90 ? -5.842 -8.289 6.477 1.00 89.38 90 HIS A CA 1
ATOM 731 C C . HIS A 1 90 ? -5.672 -7.994 4.986 1.00 89.38 90 HIS A C 1
ATOM 733 O O . HIS A 1 90 ? -5.066 -6.990 4.620 1.00 89.38 90 HIS A O 1
ATOM 739 N N . THR A 1 91 ? -6.267 -8.817 4.123 1.00 87.31 91 THR A N 1
ATOM 740 C CA . THR A 1 91 ? -6.188 -8.654 2.665 1.00 87.31 91 THR A CA 1
ATOM 741 C C . THR A 1 91 ? -6.865 -7.365 2.196 1.00 87.31 91 THR A C 1
ATOM 743 O O . THR A 1 91 ? -6.312 -6.647 1.361 1.00 87.31 91 THR A O 1
ATOM 746 N N . ILE A 1 92 ? -8.039 -7.032 2.740 1.00 90.62 92 ILE A N 1
ATOM 747 C CA . ILE A 1 92 ? -8.753 -5.787 2.418 1.00 90.62 92 ILE A CA 1
ATOM 748 C C . ILE A 1 92 ? -7.908 -4.574 2.823 1.00 90.62 92 ILE A C 1
ATOM 750 O O . ILE A 1 92 ? -7.689 -3.671 2.016 1.00 90.62 92 ILE A O 1
ATOM 754 N N . ILE A 1 93 ? -7.372 -4.570 4.044 1.00 91.75 93 ILE A N 1
ATOM 755 C CA . ILE A 1 93 ? -6.543 -3.465 4.544 1.00 91.75 93 ILE A CA 1
ATOM 756 C C . ILE A 1 93 ? -5.257 -3.337 3.726 1.00 91.75 93 ILE A C 1
ATOM 758 O O . ILE A 1 93 ? -4.823 -2.222 3.434 1.00 91.75 93 ILE A O 1
ATOM 762 N N . ALA A 1 94 ? -4.675 -4.458 3.303 1.00 88.88 94 ALA A N 1
ATOM 763 C CA . ALA A 1 94 ? -3.501 -4.459 2.450 1.00 88.88 94 ALA A CA 1
ATOM 764 C C . ALA A 1 94 ? -3.777 -3.815 1.085 1.00 88.88 94 ALA A C 1
ATOM 766 O O . ALA A 1 94 ? -2.987 -2.989 0.631 1.00 88.88 94 ALA A O 1
ATOM 767 N N . LYS A 1 95 ? -4.930 -4.102 0.468 1.00 87.62 95 LYS A N 1
ATOM 768 C CA . LYS A 1 95 ? -5.357 -3.440 -0.777 1.00 87.62 95 LYS A CA 1
ATOM 769 C C . LYS A 1 95 ? -5.532 -1.931 -0.595 1.00 87.62 95 LYS A C 1
ATOM 771 O O . LYS A 1 95 ? -5.055 -1.162 -1.426 1.00 87.62 95 LYS A O 1
ATOM 776 N N . ILE A 1 96 ? -6.145 -1.498 0.509 1.00 91.19 96 ILE A N 1
ATOM 777 C CA . ILE A 1 96 ? -6.291 -0.069 0.834 1.00 91.19 96 ILE A CA 1
ATOM 778 C C . ILE A 1 96 ? -4.916 0.587 0.997 1.00 91.19 96 ILE A C 1
ATOM 780 O O . ILE A 1 96 ? -4.661 1.656 0.442 1.00 91.19 96 ILE A O 1
ATOM 784 N N . TYR A 1 97 ? -4.014 -0.058 1.739 1.00 90.62 97 TYR A N 1
ATOM 785 C CA . TYR A 1 97 ? -2.649 0.422 1.925 1.00 90.62 97 TYR A CA 1
ATOM 786 C C . TYR A 1 97 ? -1.917 0.559 0.585 1.00 90.62 97 TYR A C 1
ATOM 788 O O . TYR A 1 97 ? -1.382 1.628 0.300 1.00 90.62 97 TYR A O 1
ATOM 796 N N . ALA A 1 98 ? -1.970 -0.466 -0.270 1.00 86.50 98 ALA A N 1
ATOM 797 C CA . ALA A 1 98 ? -1.390 -0.448 -1.611 1.00 86.50 98 ALA A CA 1
ATOM 798 C C . ALA A 1 98 ? -1.945 0.704 -2.465 1.00 86.50 98 ALA A C 1
ATOM 800 O O . ALA A 1 98 ? -1.175 1.462 -3.058 1.00 86.50 98 ALA A O 1
ATOM 801 N N . LYS A 1 99 ? -3.270 0.899 -2.459 1.00 87.06 99 LYS A N 1
ATOM 802 C CA . LYS A 1 99 ? -3.944 1.998 -3.166 1.00 87.06 99 LYS A CA 1
ATOM 803 C C . LYS A 1 99 ? -3.450 3.365 -2.696 1.00 87.06 99 LYS A C 1
ATOM 805 O O . LYS A 1 99 ? -3.194 4.231 -3.523 1.00 87.06 99 LYS A O 1
ATOM 810 N N . VAL A 1 100 ? -3.266 3.563 -1.389 1.00 89.81 100 VAL A N 1
ATOM 811 C CA . VAL A 1 100 ? -2.691 4.803 -0.837 1.00 89.81 100 VAL A CA 1
ATOM 812 C C . VAL A 1 100 ? -1.219 4.954 -1.225 1.00 89.81 100 VAL A C 1
ATOM 814 O O . VAL A 1 100 ? -0.777 6.049 -1.581 1.00 89.81 100 VAL A O 1
ATOM 817 N N . GLU A 1 101 ? -0.453 3.868 -1.176 1.00 87.44 101 GLU A N 1
ATOM 818 C CA . GLU A 1 101 ? 0.980 3.870 -1.453 1.00 87.44 101 GLU A CA 1
ATOM 819 C C . GLU A 1 101 ? 1.300 4.231 -2.905 1.00 87.44 101 GLU A C 1
ATOM 821 O O . GLU A 1 101 ? 2.264 4.949 -3.144 1.00 87.44 101 GLU A O 1
ATOM 826 N N . MET A 1 102 ? 0.452 3.848 -3.862 1.00 84.38 102 MET A N 1
ATOM 827 C CA . MET A 1 102 ? 0.587 4.223 -5.277 1.00 84.38 102 MET A CA 1
ATOM 828 C C . MET A 1 102 ? 0.597 5.733 -5.549 1.00 84.38 102 MET A C 1
ATOM 830 O O . MET A 1 102 ? 1.027 6.183 -6.612 1.00 84.38 102 MET A O 1
ATOM 834 N N . TYR A 1 103 ? 0.111 6.547 -4.617 1.00 84.75 103 TYR A N 1
ATOM 835 C CA . TYR A 1 103 ? 0.182 8.002 -4.736 1.00 84.75 103 TYR A CA 1
ATOM 836 C C . TYR A 1 103 ? 1.432 8.592 -4.084 1.00 84.75 103 TYR A C 1
ATOM 838 O O . TYR A 1 103 ? 1.708 9.776 -4.265 1.00 84.75 103 TYR A O 1
ATOM 846 N N . SER A 1 104 ? 2.195 7.790 -3.343 1.00 87.75 104 SER A N 1
ATOM 847 C CA . SER A 1 104 ? 3.474 8.190 -2.771 1.00 87.75 104 SER A CA 1
ATOM 848 C C . SER A 1 104 ? 4.583 8.065 -3.819 1.00 87.75 104 SER A C 1
ATOM 850 O O . SER A 1 104 ? 4.545 7.179 -4.670 1.00 87.75 104 SER A O 1
ATOM 852 N N . LEU A 1 105 ? 5.607 8.922 -3.750 1.00 87.25 105 LEU A N 1
ATOM 853 C CA . LEU A 1 105 ? 6.771 8.820 -4.641 1.00 87.25 105 LEU A CA 1
ATOM 854 C C . LEU A 1 105 ? 7.422 7.431 -4.559 1.00 87.25 105 LEU A C 1
ATOM 856 O O . LEU A 1 105 ? 7.713 6.824 -5.584 1.00 87.25 105 LEU A O 1
ATOM 860 N N . ARG A 1 106 ? 7.582 6.912 -3.336 1.00 88.56 106 ARG A N 1
ATOM 861 C CA . ARG A 1 106 ? 8.133 5.579 -3.075 1.00 88.56 106 ARG A CA 1
ATOM 862 C C . ARG A 1 106 ? 7.306 4.486 -3.752 1.00 88.56 106 ARG A C 1
ATOM 864 O O . ARG A 1 106 ? 7.872 3.646 -4.438 1.00 88.56 106 ARG A O 1
ATOM 871 N N . GLY A 1 107 ? 5.987 4.493 -3.572 1.00 87.19 107 GLY A N 1
ATOM 872 C CA . GLY A 1 107 ? 5.114 3.478 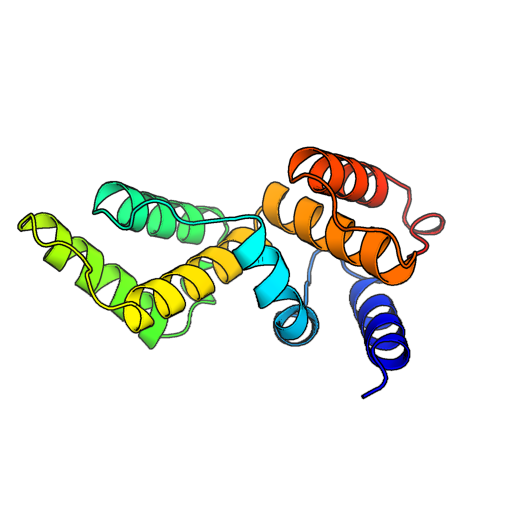-4.159 1.00 87.19 107 GLY A CA 1
ATOM 873 C C . GLY A 1 107 ? 5.082 3.548 -5.680 1.00 87.19 107 GLY A C 1
ATOM 874 O O . GLY A 1 107 ? 5.115 2.509 -6.332 1.00 87.19 107 GLY A O 1
ATOM 875 N N . ARG A 1 108 ? 5.106 4.759 -6.252 1.00 85.12 108 ARG A N 1
ATOM 876 C CA . ARG A 1 108 ? 5.232 4.957 -7.705 1.00 85.12 108 ARG A CA 1
ATOM 877 C C . ARG A 1 108 ? 6.542 4.413 -8.248 1.00 85.12 108 ARG A C 1
ATOM 879 O O . ARG A 1 108 ? 6.517 3.705 -9.246 1.00 85.12 108 ARG A O 1
ATOM 886 N N . ALA A 1 109 ? 7.656 4.713 -7.585 1.00 89.31 109 ALA A N 1
ATOM 887 C CA . ALA A 1 109 ? 8.959 4.197 -7.977 1.00 89.31 109 ALA A CA 1
ATOM 888 C C . ALA A 1 109 ? 8.963 2.664 -7.954 1.00 89.31 109 ALA A C 1
ATOM 890 O O . ALA A 1 109 ? 9.265 2.049 -8.966 1.00 89.31 109 ALA A O 1
ATOM 891 N N . ILE A 1 110 ? 8.517 2.041 -6.859 1.00 89.69 110 ILE A N 1
ATOM 892 C CA . ILE A 1 110 ? 8.432 0.574 -6.765 1.00 89.69 110 ILE A CA 1
ATOM 893 C C . ILE A 1 110 ? 7.581 0.000 -7.902 1.00 89.69 110 ILE A C 1
ATOM 895 O O . ILE A 1 110 ? 7.994 -0.955 -8.551 1.00 89.69 110 ILE A O 1
ATOM 899 N N . LEU A 1 111 ? 6.416 0.594 -8.176 1.00 86.25 111 LEU A N 1
ATOM 900 C CA . LEU A 1 111 ? 5.538 0.137 -9.251 1.00 86.25 111 LEU A CA 1
ATOM 901 C C . LEU A 1 111 ? 6.226 0.196 -10.622 1.00 86.25 111 LEU A C 1
ATOM 903 O O . LEU A 1 111 ? 6.162 -0.755 -11.395 1.00 86.25 111 LEU A O 1
ATOM 907 N N . ILE A 1 112 ? 6.901 1.305 -10.910 1.00 85.62 112 ILE A N 1
ATOM 908 C CA . ILE A 1 112 ? 7.639 1.493 -12.159 1.00 85.62 112 ILE A CA 1
ATOM 909 C C . ILE A 1 112 ? 8.796 0.496 -12.249 1.00 85.62 112 ILE A C 1
ATOM 911 O O . ILE A 1 112 ? 8.973 -0.119 -13.295 1.00 85.62 112 ILE A O 1
ATOM 915 N N . GLY A 1 113 ? 9.535 0.269 -11.162 1.00 88.50 113 GLY A N 1
ATOM 916 C CA . GLY A 1 113 ? 10.585 -0.747 -11.111 1.00 88.50 113 GLY A CA 1
ATOM 917 C C . GLY A 1 113 ? 10.048 -2.146 -11.414 1.00 88.50 113 GLY A C 1
ATOM 918 O O . GLY A 1 113 ? 10.636 -2.868 -12.219 1.00 88.50 113 GLY A O 1
ATOM 919 N N . ILE A 1 114 ? 8.885 -2.501 -10.852 1.00 86.12 114 ILE A N 1
ATOM 920 C CA . ILE A 1 114 ? 8.194 -3.765 -11.154 1.00 86.12 114 ILE A CA 1
ATOM 921 C C . ILE A 1 114 ? 7.882 -3.835 -12.652 1.00 86.12 114 ILE A C 1
ATOM 923 O O . ILE A 1 114 ? 8.216 -4.826 -13.293 1.00 86.12 114 ILE A O 1
ATOM 927 N N . MET A 1 115 ? 7.299 -2.782 -13.231 1.00 83.62 115 MET A N 1
ATOM 928 C CA . MET A 1 115 ? 6.966 -2.744 -14.661 1.00 83.62 115 MET A CA 1
ATOM 929 C C . MET A 1 115 ? 8.197 -2.908 -15.558 1.00 83.62 115 MET A C 1
ATOM 931 O O . MET A 1 115 ? 8.172 -3.704 -16.496 1.00 83.62 115 MET A O 1
ATOM 935 N N . VAL A 1 116 ? 9.276 -2.181 -15.259 1.00 85.06 116 VAL A N 1
ATOM 936 C CA . VAL A 1 116 ? 10.537 -2.228 -16.010 1.00 85.06 116 VAL A CA 1
ATOM 937 C C . VAL A 1 116 ? 11.130 -3.637 -15.974 1.00 85.06 116 VAL A C 1
ATOM 939 O O . VAL A 1 116 ? 11.556 -4.159 -17.009 1.00 85.06 116 VAL A O 1
ATOM 942 N N . LYS A 1 117 ? 11.118 -4.294 -14.808 1.00 85.88 117 LYS A N 1
ATOM 943 C CA . LYS A 1 117 ? 11.641 -5.656 -14.664 1.00 85.88 117 LYS A CA 1
ATOM 944 C C . LYS A 1 117 ? 10.755 -6.704 -15.335 1.00 85.88 117 LYS A C 1
ATOM 946 O O . LYS A 1 117 ? 11.276 -7.493 -16.120 1.00 85.88 117 LYS A O 1
ATOM 951 N N . VAL A 1 118 ? 9.437 -6.658 -15.116 1.00 83.00 118 VAL A N 1
ATOM 952 C CA . VAL A 1 118 ? 8.469 -7.582 -15.737 1.00 83.00 118 VAL A CA 1
ATOM 953 C C . VAL A 1 118 ? 8.558 -7.524 -17.257 1.00 83.00 118 VAL A C 1
ATOM 955 O O . VAL A 1 118 ? 8.610 -8.563 -17.909 1.00 83.00 118 VAL A O 1
ATOM 958 N N . ARG A 1 119 ? 8.642 -6.324 -17.840 1.00 80.50 119 ARG A N 1
ATOM 959 C CA . ARG A 1 119 ? 8.756 -6.190 -19.295 1.00 80.50 119 ARG A CA 1
ATOM 960 C C . ARG A 1 119 ? 10.075 -6.716 -19.845 1.00 80.50 119 ARG A C 1
ATOM 962 O O . ARG A 1 119 ? 10.096 -7.327 -20.907 1.00 80.50 119 ARG A O 1
ATOM 969 N N . SER A 1 120 ? 11.158 -6.513 -19.107 1.00 81.94 120 SER A N 1
ATOM 970 C CA . SER A 1 120 ? 12.472 -7.050 -19.467 1.00 81.94 120 SER A CA 1
ATOM 971 C C . SER A 1 120 ? 12.608 -8.552 -19.171 1.00 81.94 120 SER A C 1
ATOM 973 O O . SER A 1 120 ? 13.710 -9.077 -19.280 1.00 81.94 120 SER A O 1
ATOM 975 N N . CYS A 1 121 ? 11.530 -9.232 -18.747 1.00 82.06 121 CYS A N 1
ATOM 976 C CA . CYS A 1 121 ? 11.537 -10.625 -18.288 1.00 82.06 121 CYS A CA 1
ATOM 977 C C . CYS A 1 121 ? 12.602 -10.904 -17.206 1.00 82.06 121 CYS A C 1
ATOM 979 O O . CYS A 1 121 ? 13.135 -12.007 -17.119 1.00 82.06 121 CYS A O 1
ATOM 981 N N . ARG A 1 122 ? 12.920 -9.893 -16.385 1.00 83.25 122 ARG A N 1
ATOM 982 C CA . ARG A 1 122 ? 13.868 -9.992 -15.269 1.00 83.25 122 ARG A CA 1
ATOM 983 C C . ARG A 1 122 ? 13.128 -10.339 -13.980 1.00 83.25 122 ARG A C 1
ATOM 985 O O . ARG A 1 122 ? 11.999 -9.895 -13.764 1.00 83.25 122 ARG A O 1
ATOM 992 N N . GLU A 1 123 ? 13.787 -11.075 -13.093 1.00 84.44 123 GLU A N 1
ATOM 993 C CA . GLU A 1 123 ? 13.276 -11.333 -11.745 1.00 84.44 123 GLU A CA 1
ATOM 994 C C . GLU A 1 123 ? 13.089 -10.026 -10.966 1.00 84.44 123 GLU A C 1
ATOM 996 O O . GLU A 1 123 ? 13.931 -9.130 -11.028 1.00 84.44 123 GLU A O 1
ATOM 1001 N N . LEU A 1 124 ? 12.003 -9.918 -10.192 1.00 80.62 124 LEU A N 1
ATOM 1002 C CA . LEU A 1 124 ? 11.662 -8.696 -9.448 1.00 80.62 124 LEU A CA 1
ATOM 1003 C C . LEU A 1 124 ? 12.784 -8.241 -8.503 1.00 80.62 124 LEU A C 1
ATOM 1005 O O . LEU A 1 124 ? 12.986 -7.039 -8.338 1.00 80.62 124 LEU A O 1
ATOM 1009 N N . GLY A 1 125 ? 13.572 -9.172 -7.965 1.00 85.00 125 GLY A N 1
ATOM 1010 C CA . GLY A 1 125 ? 14.660 -8.878 -7.035 1.00 85.00 125 GLY A CA 1
ATOM 1011 C C . GLY A 1 125 ? 14.167 -8.248 -5.732 1.00 85.00 125 GLY A C 1
ATOM 1012 O O . GLY A 1 125 ? 13.029 -8.468 -5.306 1.00 85.00 125 GLY A O 1
ATOM 1013 N N . THR A 1 126 ? 15.034 -7.479 -5.079 1.00 88.81 126 THR A N 1
ATOM 1014 C CA . THR A 1 126 ? 14.731 -6.856 -3.783 1.00 88.81 126 THR A CA 1
ATOM 1015 C C . THR A 1 126 ? 13.894 -5.576 -3.907 1.00 88.81 126 THR A C 1
ATOM 1017 O O . THR A 1 126 ? 13.830 -4.926 -4.952 1.00 88.81 126 THR A O 1
ATOM 1020 N N . LEU A 1 127 ? 13.257 -5.168 -2.802 1.00 86.38 127 LEU A N 1
ATOM 1021 C CA . LEU A 1 127 ? 12.531 -3.894 -2.717 1.00 86.38 127 LEU A CA 1
ATOM 1022 C C . LEU A 1 127 ? 13.427 -2.691 -3.071 1.00 86.38 127 LEU A C 1
ATOM 1024 O O . LEU A 1 127 ? 12.955 -1.737 -3.690 1.00 86.38 127 LEU A O 1
ATOM 1028 N N . GLU A 1 128 ? 14.694 -2.728 -2.663 1.00 89.69 128 GLU A N 1
ATOM 1029 C CA . GLU A 1 128 ? 15.663 -1.659 -2.916 1.00 89.69 128 GLU A CA 1
ATOM 1030 C C . GLU A 1 128 ? 15.996 -1.551 -4.403 1.00 89.69 128 GLU A C 1
ATOM 1032 O O . GLU A 1 128 ? 15.934 -0.457 -4.960 1.00 89.69 128 GLU A O 1
ATOM 1037 N N . GLU A 1 129 ? 16.236 -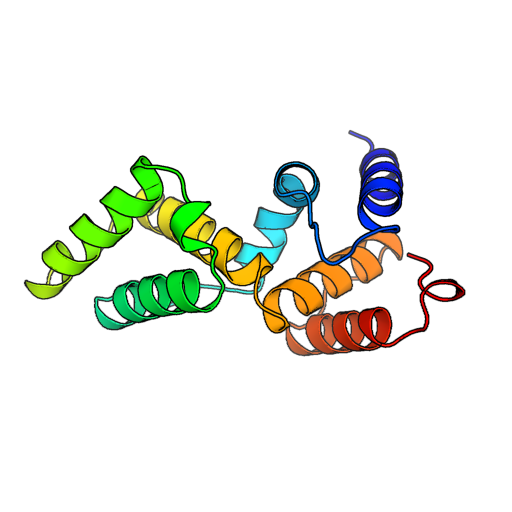2.680 -5.074 1.00 90.38 129 GLU A N 1
ATOM 1038 C CA . GLU A 1 129 ? 16.450 -2.710 -6.524 1.00 90.38 129 GLU A CA 1
ATOM 1039 C C . GLU A 1 129 ? 15.260 -2.139 -7.295 1.00 90.38 129 GLU A C 1
ATOM 1041 O O . GLU A 1 129 ? 15.444 -1.331 -8.204 1.00 90.38 129 GLU A O 1
ATOM 1046 N N . LEU A 1 130 ? 14.034 -2.524 -6.923 1.00 90.94 130 LEU A N 1
ATOM 1047 C CA . LEU A 1 130 ? 12.817 -2.011 -7.559 1.00 90.94 130 LEU A CA 1
ATOM 1048 C C . LEU A 1 130 ? 12.676 -0.499 -7.367 1.00 90.94 130 LEU A C 1
ATOM 1050 O O . LEU A 1 130 ? 12.257 0.214 -8.278 1.00 90.94 130 LEU A O 1
ATOM 1054 N N . LEU A 1 131 ? 13.034 0.001 -6.186 1.00 91.31 131 LEU A N 1
ATOM 1055 C CA . LEU A 1 131 ? 13.001 1.425 -5.891 1.00 91.31 131 LEU A CA 1
ATOM 1056 C C . LEU A 1 131 ? 14.053 2.192 -6.703 1.00 91.31 131 LEU A C 1
ATOM 1058 O O . LEU A 1 131 ? 13.728 3.242 -7.255 1.00 91.31 131 LEU A O 1
ATOM 1062 N N . ILE A 1 132 ? 15.275 1.664 -6.816 1.00 92.81 132 ILE A N 1
ATOM 1063 C CA . ILE A 1 132 ? 16.358 2.265 -7.606 1.00 92.81 132 ILE A CA 1
ATOM 1064 C C . ILE A 1 132 ? 15.985 2.300 -9.089 1.00 92.81 132 ILE A C 1
ATOM 1066 O O . ILE A 1 132 ? 16.015 3.372 -9.688 1.00 92.81 132 ILE A O 1
ATOM 1070 N N . GLU A 1 133 ? 15.575 1.168 -9.663 1.00 90.19 133 GLU A N 1
ATOM 1071 C CA . GLU A 1 133 ? 15.143 1.071 -11.066 1.00 90.19 133 GLU A CA 1
ATOM 1072 C C . GLU A 1 133 ? 13.994 2.042 -11.359 1.00 90.19 133 GLU A C 1
ATOM 1074 O O . GLU A 1 133 ? 14.027 2.815 -12.319 1.00 90.19 133 GLU A O 1
ATOM 1079 N N . GLY A 1 134 ? 13.000 2.075 -10.471 1.00 89.81 134 GLY A N 1
ATOM 1080 C CA . GLY A 1 134 ? 11.874 2.992 -10.563 1.00 89.81 134 GLY A CA 1
ATOM 1081 C C . GLY A 1 134 ? 12.271 4.463 -10.537 1.00 89.81 134 GLY A C 1
ATOM 1082 O O . GLY A 1 134 ? 11.821 5.244 -11.376 1.00 89.81 134 GLY A O 1
ATOM 1083 N N . LEU A 1 135 ? 13.122 4.858 -9.586 1.00 90.06 135 LEU A N 1
ATOM 1084 C CA . LEU A 1 135 ? 13.604 6.234 -9.467 1.00 90.06 135 LEU A CA 1
ATOM 1085 C C . LEU A 1 135 ? 14.474 6.636 -10.657 1.00 90.06 135 LEU A C 1
ATOM 1087 O O . LEU A 1 135 ? 14.296 7.730 -11.190 1.00 90.06 135 LEU A O 1
ATOM 1091 N N . GLN A 1 136 ? 15.373 5.757 -11.104 1.00 89.44 136 GLN A N 1
ATOM 1092 C CA . GLN A 1 136 ? 16.188 5.992 -12.293 1.00 89.44 136 GLN A CA 1
ATOM 1093 C C . GLN A 1 136 ? 15.303 6.210 -13.518 1.00 89.44 136 GLN A C 1
ATOM 1095 O O . GLN A 1 136 ? 15.502 7.176 -14.252 1.00 89.44 136 GLN A O 1
ATOM 1100 N N . PHE A 1 137 ? 14.284 5.370 -13.708 1.00 87.12 137 PHE A N 1
ATOM 1101 C CA . PHE A 1 137 ? 13.328 5.529 -14.795 1.00 87.12 137 PHE A CA 1
ATOM 1102 C C . PHE A 1 137 ? 12.562 6.857 -14.704 1.00 87.12 137 PHE A C 1
ATOM 1104 O O . PHE A 1 137 ? 12.468 7.595 -15.686 1.00 87.12 137 PHE A O 1
ATOM 1111 N N . MET A 1 138 ? 12.051 7.201 -13.518 1.00 84.25 138 MET A N 1
ATOM 1112 C CA . MET A 1 138 ? 11.350 8.467 -13.284 1.00 84.25 138 MET A CA 1
ATOM 1113 C C . MET A 1 138 ? 12.241 9.693 -13.502 1.00 84.25 138 MET A C 1
ATOM 1115 O O . MET A 1 138 ? 11.720 10.747 -13.859 1.00 84.25 138 MET A O 1
ATOM 1119 N N . ASN A 1 139 ? 13.553 9.578 -13.295 1.00 86.38 139 ASN A N 1
ATOM 1120 C CA . ASN A 1 139 ? 14.494 10.685 -13.455 1.00 86.38 139 ASN A CA 1
ATOM 1121 C C . ASN A 1 139 ? 14.964 10.880 -14.908 1.00 86.38 139 ASN A C 1
ATOM 1123 O O . ASN A 1 139 ? 15.450 11.951 -15.262 1.00 86.38 139 ASN A O 1
ATOM 1127 N N . ARG A 1 140 ? 14.799 9.881 -15.787 1.00 80.12 140 ARG A N 1
ATOM 1128 C CA . ARG A 1 140 ? 15.114 10.039 -17.217 1.00 80.12 140 ARG A CA 1
ATOM 1129 C C . ARG A 1 140 ? 14.205 11.104 -17.847 1.00 80.12 140 ARG A C 1
ATOM 1131 O O . ARG A 1 140 ? 13.027 11.176 -17.477 1.00 80.12 140 ARG A O 1
ATOM 1138 N N . PRO A 1 141 ? 14.684 11.914 -18.806 1.00 77.94 141 PRO A N 1
ATOM 1139 C CA . PRO A 1 141 ? 13.806 12.808 -19.554 1.00 77.94 141 PRO A CA 1
ATOM 1140 C C . PRO A 1 141 ? 12.750 11.994 -20.312 1.00 77.94 141 PRO A C 1
ATOM 1142 O O . PRO A 1 141 ? 13.033 10.886 -20.761 1.00 77.94 141 PRO A O 1
ATOM 1145 N N . ILE A 1 142 ? 11.540 12.544 -20.461 1.00 73.56 142 ILE A N 1
ATOM 1146 C CA . ILE A 1 142 ? 10.380 11.875 -21.084 1.00 73.56 142 ILE A CA 1
ATOM 1147 C C . ILE A 1 142 ? 10.716 11.137 -22.398 1.00 73.56 142 ILE A C 1
ATOM 1149 O O . ILE A 1 142 ? 10.331 9.974 -22.495 1.00 73.56 142 ILE A O 1
ATOM 1153 N N . PRO A 1 143 ? 11.464 11.708 -23.369 1.00 71.81 143 PRO A N 1
ATOM 1154 C CA . PRO A 1 143 ? 11.784 10.988 -24.609 1.00 71.81 143 PRO A CA 1
ATOM 1155 C C . PRO A 1 143 ? 12.626 9.715 -24.406 1.00 71.81 143 PRO A C 1
ATOM 1157 O O . PRO A 1 143 ? 12.603 8.831 -25.253 1.00 71.81 143 PRO A O 1
ATOM 1160 N N . TYR A 1 144 ? 13.330 9.585 -23.278 1.00 67.38 144 TYR A N 1
ATOM 1161 C CA . TYR A 1 144 ? 14.179 8.433 -22.946 1.00 67.38 144 TYR A CA 1
ATOM 1162 C C . TYR A 1 144 ? 13.516 7.457 -21.961 1.00 67.38 144 TYR A C 1
ATOM 1164 O O . TYR A 1 144 ? 14.151 6.512 -21.484 1.00 67.38 144 TYR A O 1
ATOM 1172 N N . ARG A 1 145 ? 12.239 7.673 -21.626 1.00 71.94 145 ARG A N 1
ATOM 1173 C CA . ARG A 1 145 ? 11.439 6.781 -20.776 1.00 71.94 145 ARG A CA 1
ATOM 1174 C C . ARG A 1 145 ? 10.832 5.653 -21.605 1.00 71.94 145 ARG A C 1
ATOM 1176 O O . ARG A 1 145 ? 9.617 5.548 -21.739 1.00 71.94 145 ARG A O 1
ATOM 1183 N N . VAL A 1 146 ? 11.696 4.809 -22.159 1.00 65.19 146 VAL A N 1
ATOM 1184 C CA . VA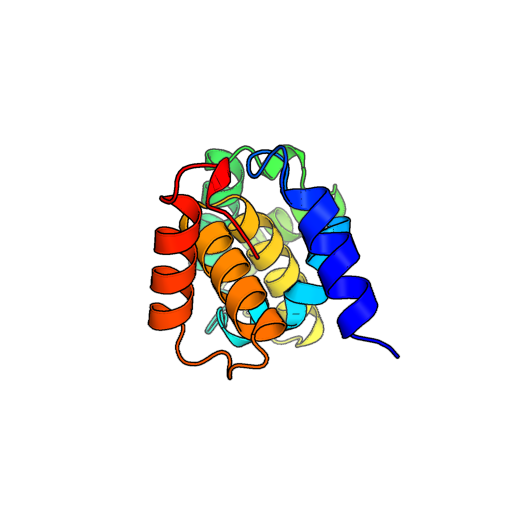L A 1 146 ? 11.279 3.600 -22.870 1.00 65.19 146 VAL A CA 1
ATOM 1185 C C . VAL A 1 146 ? 11.146 2.477 -21.845 1.00 65.19 146 VAL A C 1
ATOM 1187 O O . VAL A 1 146 ? 12.143 1.999 -21.306 1.00 65.19 146 VAL A O 1
ATOM 1190 N N . ILE A 1 147 ? 9.899 2.132 -21.523 1.00 60.16 147 ILE A N 1
ATOM 1191 C CA . ILE A 1 147 ? 9.542 0.827 -20.951 1.00 60.16 147 ILE A CA 1
ATOM 1192 C C . ILE A 1 147 ? 9.357 -0.059 -22.153 1.00 60.16 147 ILE A C 1
ATOM 1194 O O . ILE A 1 147 ? 8.601 0.386 -23.053 1.00 60.16 147 ILE A O 1
#

Foldseek 3Di:
DDPQVLLVVLCVVCQPCVVDNPVVSCVVVLVVLCVQDPDPFDALVVLVVLCVLCVVLVNLVVDDPVLNVLSVVSNVVRVVVDGDPDPVNVVSVSSSSLSSLCSPLLSQQLSQLCSVQVNVVHDSPHSVSSNVSSVVLVPDPSVPNDD